Protein AF-A0A9P6NX02-F1 (afdb_monomer_lite)

Radius of gyration: 17.42 Å; chains: 1; bounding box: 35×32×64 Å

pLDDT: mean 82.35, std 19.57, range [29.52, 98.5]

Sequence (173 aa):
MTTQSSFSSQLQVYQSYSSNIVQAQSSIVGGATFEETRTQLVQVRTYYETRSSTLSSNCGCTADTTQTAAYRETVVQATTAFQETVKYCSTKFTSQQYASLQSEFRGIWSGIERSAEYAATARIDVKAVFQSAHLDSSIFSSLGISLKGVLSGVLGAVNGVLGSVGSILGHLL

Organism: NCBI:txid708437

Foldseek 3Di:
DPPLDALVNLLVLLLVLLVLLQVLLCVLLVPDDLVSNLVSLVVSLVSLVVCVVVDDLASVAADDPVSLVSSLVSLLSSQVSLLSNLVCLVPPDDPVSSVVCLVSSVSNVVSSLSSLSHVVSNVHPSLVSVVVSPHDPVSCVVSVHDPVCSSVVSVVSSVVVVVVVVPVVPPPD

Secondary structure (DSSP, 8-state):
------HHHHHHHHHHHHHHHHHHHHHHHTT--HHHHHHHHHHHHHHHHHHHTTS-S-------HHHHHHHHHHHHHHHHHHHHHHHHHHHHS-HHHHHHHHHHHHHHHHHHHHHHHHHHHTT--HHHHHHHTT--HHHHHHTT--HHHHHHHHHHHHHHHHHTTSSTTSS--

Structure (mmCIF, N/CA/C/O backbone):
data_AF-A0A9P6NX02-F1
#
_entry.id   AF-A0A9P6NX02-F1
#
loop_
_atom_site.group_PDB
_atom_site.id
_atom_site.type_symbol
_atom_site.label_atom_id
_atom_site.label_alt_id
_atom_site.label_comp_id
_atom_site.label_asym_id
_atom_site.label_entity_id
_atom_site.label_seq_id
_atom_site.pdbx_PDB_ins_code
_atom_site.Cartn_x
_atom_site.Cartn_y
_atom_site.Cartn_z
_atom_site.occupancy
_atom_site.B_iso_or_equiv
_atom_site.auth_seq_id
_atom_site.auth_comp_id
_atom_site.auth_asym_id
_atom_site.auth_atom_id
_atom_site.pdbx_PDB_model_num
ATOM 1 N N . MET A 1 1 ? 17.815 21.771 -19.394 1.00 33.66 1 MET A N 1
ATOM 2 C CA . MET A 1 1 ? 18.048 20.316 -19.304 1.00 33.66 1 MET A CA 1
ATOM 3 C C . MET A 1 1 ? 17.033 19.745 -18.331 1.00 33.66 1 MET A C 1
ATOM 5 O O . MET A 1 1 ? 17.204 19.889 -17.131 1.00 33.66 1 MET A O 1
ATOM 9 N N . THR A 1 2 ? 15.929 19.204 -18.834 1.00 38.34 2 THR A N 1
ATOM 10 C CA . THR A 1 2 ? 14.961 18.442 -18.038 1.00 38.34 2 THR A CA 1
ATOM 11 C C . THR A 1 2 ? 15.571 17.069 -17.778 1.00 38.34 2 THR A C 1
ATOM 13 O O . THR A 1 2 ? 15.810 16.309 -18.711 1.00 38.34 2 THR A O 1
ATOM 16 N N . THR A 1 3 ? 15.907 16.777 -16.525 1.00 42.75 3 THR A N 1
ATOM 17 C CA . THR A 1 3 ? 16.393 15.466 -16.093 1.00 42.75 3 THR A CA 1
ATOM 18 C C . THR A 1 3 ? 15.314 14.428 -16.383 1.00 42.75 3 THR A C 1
ATOM 20 O O . THR A 1 3 ? 14.293 14.361 -15.705 1.00 42.75 3 THR A O 1
ATOM 23 N N . GLN A 1 4 ? 15.523 13.629 -17.424 1.00 47.81 4 GLN A N 1
ATOM 24 C CA . GLN A 1 4 ? 14.720 12.448 -17.709 1.00 47.81 4 GLN A CA 1
ATOM 25 C C . GLN A 1 4 ? 14.909 11.490 -16.519 1.00 47.81 4 GLN A C 1
ATOM 27 O O . GLN A 1 4 ? 15.995 10.939 -16.342 1.00 47.81 4 GLN A O 1
ATOM 32 N N . SER A 1 5 ? 13.915 11.356 -15.631 1.00 58.72 5 SER A N 1
ATOM 33 C CA . SER A 1 5 ? 14.038 10.426 -14.500 1.00 58.72 5 SER A CA 1
ATOM 34 C C . SER A 1 5 ? 14.049 9.003 -15.053 1.00 58.72 5 SER A C 1
ATOM 36 O O . SER A 1 5 ? 13.070 8.589 -15.679 1.00 58.72 5 SER A O 1
ATOM 38 N N . SER A 1 6 ? 15.130 8.255 -14.839 1.00 77.38 6 SER A N 1
ATOM 39 C CA . SER A 1 6 ? 15.190 6.845 -15.223 1.00 77.38 6 SER A CA 1
ATOM 40 C C . SER A 1 6 ? 14.172 6.032 -14.418 1.00 77.38 6 SER A C 1
ATOM 42 O O . SER A 1 6 ? 13.827 6.397 -13.289 1.00 77.38 6 SER A O 1
ATOM 44 N N . PHE A 1 7 ? 13.710 4.903 -14.966 1.00 84.19 7 PHE A N 1
ATOM 45 C CA . PHE A 1 7 ? 12.835 3.992 -14.222 1.00 84.19 7 PHE A CA 1
ATOM 46 C C . PHE A 1 7 ? 13.464 3.547 -12.893 1.00 84.19 7 PHE A C 1
ATOM 48 O O . PHE A 1 7 ? 12.746 3.402 -11.913 1.00 84.19 7 PHE A O 1
ATOM 55 N N . SER A 1 8 ? 14.797 3.444 -12.801 1.00 86.94 8 SER A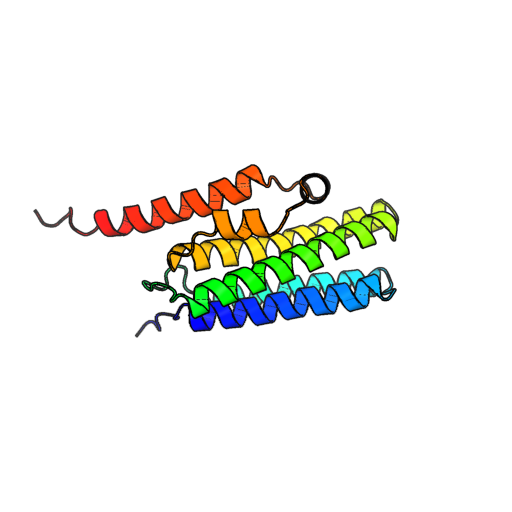 N 1
ATOM 56 C CA . SER A 1 8 ? 15.498 3.150 -11.542 1.00 86.94 8 SER A CA 1
ATOM 57 C C . SER A 1 8 ? 15.160 4.132 -10.419 1.00 86.94 8 SER A C 1
ATOM 59 O O . SER A 1 8 ? 14.909 3.708 -9.295 1.00 86.94 8 SER A O 1
ATOM 61 N N . SER A 1 9 ? 15.123 5.438 -10.701 1.00 85.25 9 SER A N 1
ATOM 62 C CA . SER A 1 9 ? 14.779 6.443 -9.687 1.00 85.25 9 SER A CA 1
ATOM 63 C C . SER A 1 9 ? 13.322 6.316 -9.242 1.00 85.25 9 SER A C 1
ATOM 65 O O . SER A 1 9 ? 13.018 6.440 -8.057 1.00 85.25 9 SER A O 1
ATOM 67 N N . GLN A 1 10 ? 12.420 6.019 -10.180 1.00 86.81 10 GLN A N 1
ATOM 68 C CA . GLN A 1 10 ? 11.002 5.810 -9.883 1.00 86.81 10 GLN A CA 1
ATOM 69 C C . GLN A 1 10 ? 10.791 4.534 -9.058 1.00 86.81 10 GLN A C 1
ATOM 71 O O . GLN A 1 10 ? 10.073 4.549 -8.057 1.00 86.81 10 GLN A O 1
ATOM 76 N N . LEU A 1 11 ? 11.482 3.455 -9.431 1.00 90.44 11 LEU A N 1
ATOM 77 C CA . LEU A 1 11 ? 11.489 2.189 -8.713 1.00 90.44 11 LEU A CA 1
ATOM 78 C C . LEU A 1 11 ? 12.012 2.369 -7.286 1.00 90.44 11 LEU A C 1
ATOM 80 O O . LEU A 1 11 ? 11.388 1.868 -6.360 1.00 90.44 11 LEU A O 1
ATOM 84 N N . GLN A 1 12 ? 13.078 3.146 -7.077 1.00 91.56 12 GLN A N 1
ATOM 85 C CA . GLN A 1 12 ? 13.614 3.419 -5.740 1.00 91.56 12 GLN A CA 1
ATOM 86 C C . GLN A 1 12 ? 12.616 4.177 -4.847 1.00 91.56 12 GLN A C 1
ATOM 88 O O . GLN A 1 12 ? 12.459 3.856 -3.662 1.00 91.56 12 GLN A O 1
ATOM 93 N N . VAL A 1 13 ? 11.916 5.172 -5.404 1.00 91.44 13 VAL A N 1
ATOM 94 C CA . VAL A 1 13 ? 10.843 5.883 -4.689 1.00 91.44 13 VAL A CA 1
ATOM 95 C C . VAL A 1 13 ? 9.722 4.915 -4.319 1.00 91.44 13 VAL A C 1
ATOM 97 O O . VAL A 1 13 ? 9.254 4.929 -3.179 1.00 91.44 13 VAL A O 1
ATOM 100 N N . TYR A 1 14 ? 9.322 4.040 -5.245 1.00 92.88 14 TYR A N 1
ATOM 101 C CA . TYR A 1 14 ? 8.267 3.066 -4.985 1.00 92.88 14 TYR A CA 1
ATOM 102 C C . TYR A 1 14 ? 8.684 1.971 -3.993 1.00 92.88 14 TYR A C 1
ATOM 104 O O . TYR A 1 14 ? 7.895 1.607 -3.129 1.00 92.88 14 TYR A O 1
ATOM 112 N N . GLN A 1 15 ? 9.930 1.504 -4.030 1.00 95.56 15 GLN A N 1
ATOM 113 C CA . GLN A 1 15 ? 10.484 0.571 -3.043 1.00 95.56 15 GLN A CA 1
ATOM 114 C C . GLN A 1 15 ? 10.466 1.162 -1.636 1.00 95.56 15 GLN A C 1
ATOM 116 O O . GLN A 1 15 ? 10.048 0.508 -0.684 1.00 95.56 15 GLN A O 1
ATOM 121 N N . SER A 1 16 ? 10.854 2.429 -1.508 1.00 96.00 16 SER A N 1
ATOM 122 C CA . SER A 1 16 ? 10.800 3.127 -0.224 1.00 96.00 16 SER A CA 1
ATOM 123 C C . SER A 1 16 ? 9.358 3.317 0.254 1.00 96.00 16 SER A C 1
ATOM 125 O O . SER A 1 16 ? 9.065 3.179 1.439 1.00 96.00 16 SER A O 1
ATOM 127 N N . TYR A 1 17 ? 8.435 3.584 -0.671 1.00 96.19 17 TYR A N 1
ATOM 128 C CA . TYR A 1 17 ? 7.016 3.668 -0.358 1.00 96.19 17 TYR A CA 1
ATOM 129 C C . TYR A 1 17 ? 6.432 2.326 0.107 1.00 96.19 17 TYR A C 1
ATOM 131 O O . TYR A 1 17 ? 5.763 2.280 1.136 1.00 96.19 17 TYR A O 1
ATOM 139 N N . SER A 1 18 ? 6.737 1.237 -0.602 1.00 97.56 18 SER A N 1
ATOM 140 C CA . SER A 1 18 ? 6.360 -0.130 -0.225 1.00 97.56 18 SER A CA 1
ATOM 141 C C . SER A 1 18 ? 6.900 -0.496 1.158 1.00 97.56 18 SER A C 1
ATOM 143 O O . SER A 1 18 ? 6.142 -0.949 2.012 1.00 97.56 18 SER A O 1
ATOM 145 N N . SER A 1 19 ? 8.169 -0.178 1.435 1.00 98.00 19 SER A N 1
ATOM 146 C CA . SER A 1 19 ? 8.773 -0.362 2.759 1.00 98.00 19 SER A CA 1
ATOM 147 C C . SER A 1 19 ? 7.993 0.369 3.859 1.00 98.00 19 SER A C 1
ATOM 149 O O . SER A 1 19 ? 7.689 -0.223 4.893 1.00 98.00 19 SER A O 1
ATOM 151 N N . ASN A 1 20 ? 7.569 1.615 3.622 1.00 98.00 20 ASN A N 1
ATOM 152 C CA . ASN A 1 20 ? 6.749 2.354 4.588 1.00 98.00 20 ASN A CA 1
ATOM 153 C C . ASN A 1 20 ? 5.366 1.718 4.799 1.00 98.00 20 ASN A C 1
ATOM 155 O O . ASN A 1 20 ? 4.879 1.700 5.928 1.00 98.00 20 ASN A O 1
ATOM 159 N N . ILE A 1 21 ? 4.736 1.180 3.745 1.00 98.50 21 ILE A N 1
ATOM 160 C CA . ILE A 1 21 ? 3.472 0.432 3.866 1.00 98.50 21 ILE A CA 1
ATOM 161 C C . ILE A 1 21 ? 3.678 -0.803 4.751 1.00 98.50 21 ILE A C 1
ATOM 163 O O . ILE A 1 21 ? 2.887 -1.035 5.661 1.00 98.50 21 ILE A O 1
ATOM 167 N N . VAL A 1 22 ? 4.746 -1.572 4.518 1.00 98.44 22 VAL A N 1
ATOM 168 C CA . VAL A 1 22 ? 5.071 -2.780 5.296 1.00 98.44 22 VAL A CA 1
ATOM 169 C C . VAL A 1 22 ? 5.370 -2.439 6.760 1.00 98.44 22 VAL A C 1
ATOM 171 O O . VAL A 1 22 ? 4.869 -3.103 7.664 1.00 98.44 22 VAL A O 1
ATOM 174 N N . GLN A 1 23 ? 6.131 -1.374 7.021 1.00 98.12 23 GLN A N 1
ATOM 175 C CA . GLN A 1 23 ? 6.427 -0.924 8.385 1.00 98.12 23 GLN A CA 1
ATOM 176 C C . GLN A 1 23 ? 5.165 -0.477 9.132 1.00 98.12 23 GLN A C 1
ATOM 178 O O . GLN A 1 23 ? 4.964 -0.865 10.285 1.00 98.12 23 GLN A O 1
ATOM 183 N N . ALA A 1 24 ? 4.293 0.293 8.472 1.00 98.06 24 ALA A N 1
ATOM 184 C CA . ALA A 1 24 ? 3.007 0.685 9.038 1.00 98.06 24 ALA A CA 1
ATOM 185 C C . ALA A 1 24 ? 2.133 -0.545 9.317 1.00 98.06 24 ALA A C 1
ATOM 187 O O . ALA A 1 24 ? 1.607 -0.681 10.417 1.00 98.06 24 ALA A O 1
ATOM 188 N N . GLN A 1 25 ? 2.040 -1.485 8.369 1.00 98.38 25 GLN A N 1
ATOM 189 C CA . GLN A 1 25 ? 1.321 -2.747 8.560 1.00 98.38 25 GLN A CA 1
ATOM 190 C C . GLN A 1 25 ? 1.815 -3.484 9.810 1.00 98.38 25 GLN A C 1
ATOM 192 O O . GLN A 1 25 ? 1.005 -3.861 10.655 1.00 98.38 25 GLN A O 1
ATOM 197 N N . SER A 1 26 ? 3.133 -3.629 9.968 1.00 97.81 26 SER A N 1
ATOM 198 C CA . SER A 1 26 ? 3.719 -4.368 11.089 1.00 97.81 26 SER A CA 1
ATOM 199 C C . SER A 1 26 ? 3.412 -3.703 12.432 1.00 97.81 26 SER A C 1
ATOM 201 O O . SER A 1 26 ? 3.086 -4.389 13.400 1.00 97.81 26 SER A O 1
ATOM 203 N N . SER A 1 27 ? 3.452 -2.370 12.499 1.00 97.12 27 SER A N 1
ATOM 204 C CA . SER A 1 27 ? 3.100 -1.644 13.723 1.00 97.12 27 SER A CA 1
ATOM 205 C C . SER A 1 27 ? 1.597 -1.692 14.026 1.00 97.12 27 SER A C 1
ATOM 207 O O . SER A 1 27 ? 1.219 -1.926 15.175 1.00 97.12 27 SER A O 1
ATOM 209 N N . ILE A 1 28 ? 0.739 -1.533 13.013 1.00 97.75 28 ILE A N 1
ATOM 210 C CA . ILE A 1 28 ? -0.724 -1.571 13.156 1.00 97.75 28 ILE A CA 1
ATOM 211 C C . ILE A 1 28 ? -1.185 -2.944 13.645 1.00 97.75 28 ILE A C 1
ATOM 213 O O . ILE A 1 28 ? -1.889 -3.047 14.655 1.00 97.75 28 ILE A O 1
ATOM 217 N N . VAL A 1 29 ? -0.748 -4.005 12.967 1.00 96.12 29 VAL A N 1
ATOM 218 C CA . VAL A 1 29 ? -1.072 -5.392 13.331 1.00 96.12 29 VAL A CA 1
ATOM 219 C C . VAL A 1 29 ? -0.424 -5.780 14.666 1.00 96.12 29 VAL A C 1
ATOM 221 O O . VAL A 1 29 ? -0.988 -6.578 15.411 1.00 96.12 29 VAL A O 1
ATOM 224 N N . GLY A 1 30 ? 0.698 -5.147 15.025 1.00 94.69 30 GLY A N 1
ATOM 225 C CA . GLY A 1 30 ? 1.346 -5.256 16.335 1.00 94.69 30 GLY A CA 1
ATOM 226 C C . GLY A 1 30 ? 0.561 -4.650 17.506 1.00 94.69 30 GLY A C 1
ATOM 227 O O . GLY A 1 30 ? 1.003 -4.759 18.648 1.00 94.69 30 GLY A O 1
ATOM 228 N N . GLY A 1 31 ? -0.604 -4.044 17.253 1.00 92.81 31 GLY A N 1
ATOM 229 C CA . GLY A 1 31 ? -1.508 -3.563 18.298 1.00 92.81 31 GLY A CA 1
ATOM 230 C C . GLY A 1 31 ? -1.553 -2.048 18.466 1.00 92.81 31 GLY A C 1
ATOM 231 O O . GLY A 1 31 ? -1.996 -1.594 19.520 1.00 92.81 31 GLY A O 1
ATOM 232 N N . ALA A 1 32 ? -1.140 -1.276 17.453 1.00 95.00 32 ALA A N 1
ATOM 233 C CA . ALA A 1 32 ? -1.275 0.177 17.478 1.00 95.00 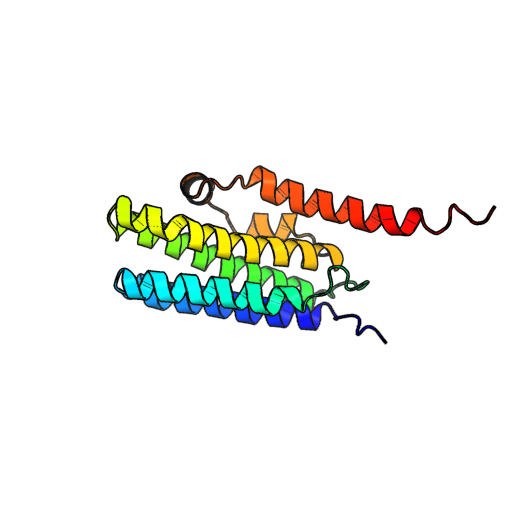32 ALA A CA 1
ATOM 234 C C . ALA A 1 32 ? -2.713 0.606 17.817 1.00 95.00 32 ALA A C 1
ATOM 236 O O . ALA A 1 32 ? -3.708 0.004 17.389 1.00 95.00 32 ALA A O 1
ATOM 237 N N . THR A 1 33 ? -2.825 1.683 18.582 1.00 97.56 33 THR A N 1
ATOM 238 C CA . THR A 1 33 ? -4.093 2.350 18.856 1.00 97.56 33 THR A CA 1
ATOM 239 C C . THR A 1 33 ? -4.682 2.948 17.577 1.00 97.56 33 THR A C 1
ATOM 241 O O . THR A 1 33 ? -4.050 3.009 16.518 1.00 97.56 33 THR A O 1
ATOM 244 N N . PHE A 1 34 ? -5.925 3.414 17.670 1.00 97.56 34 PHE A N 1
ATOM 245 C CA . PHE A 1 34 ? -6.595 4.061 16.547 1.00 97.56 34 PHE A CA 1
ATOM 246 C C . PHE A 1 34 ? -5.846 5.316 16.055 1.00 97.56 34 PHE A C 1
ATOM 248 O O . PHE A 1 34 ? -5.630 5.463 14.853 1.00 97.56 34 PHE A O 1
ATOM 255 N N . GLU A 1 35 ? -5.400 6.190 16.963 1.00 97.75 35 GLU A N 1
ATOM 256 C CA . GLU A 1 35 ? -4.693 7.427 16.593 1.00 97.75 35 GLU A CA 1
ATOM 257 C C . GLU A 1 35 ? -3.298 7.154 16.016 1.00 97.75 35 GLU A C 1
ATOM 259 O O . GLU A 1 35 ? -2.884 7.796 15.047 1.00 97.75 35 GLU A O 1
ATOM 264 N N . GLU A 1 36 ? -2.589 6.154 16.544 1.00 97.81 36 GLU A N 1
ATOM 265 C CA . GLU A 1 36 ? -1.311 5.703 15.981 1.00 97.81 36 GLU A CA 1
ATOM 266 C C . GLU A 1 36 ? -1.505 5.123 14.579 1.00 97.81 36 GLU A C 1
ATOM 268 O O . GLU A 1 36 ? -0.792 5.504 13.652 1.00 97.81 36 GLU A O 1
ATOM 273 N N . THR A 1 37 ? -2.526 4.278 14.395 1.00 98.06 37 THR A N 1
ATOM 274 C CA . THR A 1 37 ? -2.900 3.735 13.081 1.00 98.06 37 THR A CA 1
ATOM 275 C C . THR A 1 37 ? -3.169 4.861 12.091 1.00 98.06 37 THR A C 1
ATOM 277 O O . THR A 1 37 ? -2.601 4.884 11.000 1.00 98.06 37 THR A O 1
ATOM 280 N N . ARG A 1 38 ? -4.009 5.830 12.469 1.00 97.94 38 ARG A N 1
ATOM 281 C CA . ARG A 1 38 ? -4.330 6.976 11.616 1.00 97.94 38 ARG A CA 1
ATOM 282 C C . ARG A 1 38 ? -3.075 7.759 11.242 1.00 97.94 38 ARG A C 1
ATOM 284 O O . ARG A 1 38 ? -2.886 8.077 10.071 1.00 97.94 38 ARG A O 1
ATOM 291 N N . THR A 1 39 ? -2.216 8.036 12.218 1.00 98.12 39 THR A N 1
ATOM 292 C CA . THR A 1 39 ? -0.958 8.764 12.012 1.00 98.12 39 THR A CA 1
ATOM 293 C C . THR A 1 39 ? -0.058 8.043 11.013 1.00 98.12 39 THR A C 1
ATOM 295 O O . THR A 1 39 ? 0.443 8.668 10.079 1.00 98.12 39 THR A O 1
ATOM 298 N N . GLN A 1 40 ? 0.101 6.728 11.152 1.00 97.94 40 GLN A N 1
ATOM 299 C CA . GLN A 1 40 ? 0.924 5.929 10.245 1.00 97.94 40 GLN A CA 1
ATOM 300 C C . GLN A 1 40 ? 0.352 5.900 8.826 1.00 97.94 40 GLN A C 1
ATOM 302 O O . GLN A 1 40 ? 1.091 6.121 7.869 1.00 97.94 40 GLN A O 1
ATOM 307 N N . LEU A 1 41 ? -0.962 5.714 8.667 1.00 98.06 41 LEU A N 1
ATOM 308 C CA . LEU A 1 41 ? -1.594 5.739 7.343 1.00 98.06 41 LEU A CA 1
ATOM 309 C C . LEU A 1 41 ? -1.436 7.111 6.662 1.00 98.06 41 LEU A C 1
ATOM 311 O O . LEU A 1 41 ? -1.087 7.171 5.482 1.00 98.06 41 LEU A O 1
ATOM 315 N N . VAL A 1 42 ? -1.603 8.207 7.412 1.00 97.81 42 VAL A N 1
ATOM 316 C CA . VAL A 1 42 ? -1.370 9.575 6.915 1.00 97.81 42 VAL A CA 1
ATOM 317 C C . VAL A 1 42 ? 0.086 9.764 6.492 1.00 97.81 42 VAL A C 1
ATOM 319 O O . VAL A 1 42 ? 0.345 10.332 5.430 1.00 97.81 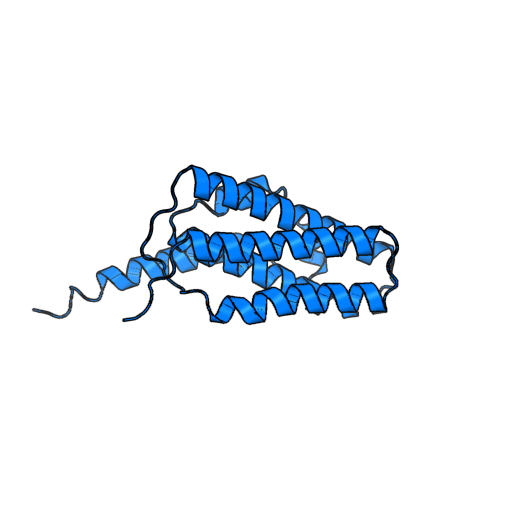42 VAL A O 1
ATOM 322 N N . GLN A 1 43 ? 1.049 9.289 7.287 1.00 97.38 43 GLN A N 1
ATOM 323 C CA . GLN A 1 43 ? 2.475 9.380 6.962 1.00 97.38 43 GLN A CA 1
ATOM 324 C C . GLN A 1 43 ? 2.813 8.612 5.683 1.00 97.38 43 GLN A C 1
ATOM 326 O O . GLN A 1 43 ? 3.492 9.153 4.810 1.00 97.38 43 GLN A O 1
ATOM 331 N N . VAL A 1 44 ? 2.295 7.389 5.539 1.00 97.44 44 VAL A N 1
ATOM 332 C CA . VAL A 1 44 ? 2.463 6.577 4.329 1.00 97.44 44 VAL A CA 1
ATOM 333 C C . VAL A 1 44 ? 1.873 7.304 3.120 1.00 97.44 44 VAL A C 1
ATOM 335 O O . VAL A 1 44 ? 2.580 7.504 2.133 1.00 97.44 44 VAL A O 1
ATOM 338 N N . ARG A 1 45 ? 0.620 7.774 3.194 1.00 95.50 45 ARG A N 1
ATOM 339 C CA . ARG A 1 45 ? -0.016 8.549 2.113 1.00 95.50 45 ARG A CA 1
ATOM 340 C C . ARG A 1 45 ? 0.830 9.767 1.721 1.00 95.50 45 ARG A C 1
ATOM 342 O O . ARG A 1 45 ? 1.204 9.923 0.560 1.00 95.50 45 ARG A O 1
ATOM 349 N N . THR A 1 46 ? 1.192 10.582 2.708 1.00 93.75 46 THR A N 1
ATOM 350 C CA . THR A 1 46 ? 1.933 11.837 2.508 1.00 93.75 46 THR A CA 1
ATOM 351 C C . THR A 1 46 ? 3.321 11.586 1.915 1.00 93.75 46 THR A C 1
ATOM 353 O O . THR A 1 46 ? 3.801 12.359 1.083 1.00 93.75 46 THR A O 1
ATOM 356 N N . TYR A 1 47 ? 3.980 10.487 2.298 1.00 93.56 47 TYR A N 1
ATOM 357 C CA . TYR A 1 47 ? 5.274 10.099 1.740 1.00 93.56 47 TYR A CA 1
ATOM 358 C C . TYR A 1 47 ? 5.220 9.971 0.215 1.00 93.56 47 TYR A C 1
ATOM 360 O O . TYR A 1 47 ? 6.108 10.483 -0.473 1.00 93.56 47 TYR A O 1
ATOM 368 N N . TYR A 1 48 ? 4.197 9.291 -0.310 1.00 88.81 48 TYR A N 1
ATOM 369 C CA . TYR A 1 48 ? 4.063 9.121 -1.751 1.00 88.81 48 TYR A CA 1
ATOM 370 C C . TYR A 1 48 ? 3.604 10.410 -2.422 1.00 88.81 48 TYR A C 1
ATOM 372 O O . TYR A 1 48 ? 4.194 10.795 -3.424 1.00 88.81 48 TYR A O 1
ATOM 380 N N . GLU A 1 49 ? 2.631 11.130 -1.858 1.00 87.75 49 GLU A N 1
ATOM 381 C CA . GLU A 1 49 ? 2.149 12.404 -2.413 1.00 87.75 49 GLU A CA 1
ATOM 382 C C . GLU A 1 49 ? 3.298 13.402 -2.618 1.00 87.75 49 GLU A C 1
ATOM 384 O O . GLU A 1 49 ? 3.484 13.918 -3.722 1.00 87.75 49 GLU A O 1
ATOM 389 N N . THR A 1 50 ? 4.139 13.588 -1.596 1.00 88.56 50 THR A N 1
ATOM 390 C CA . THR A 1 50 ? 5.283 14.517 -1.631 1.00 88.56 50 THR A CA 1
ATOM 391 C C . THR A 1 50 ? 6.363 14.134 -2.640 1.00 88.56 50 THR A C 1
ATOM 393 O O . THR A 1 50 ? 7.030 15.015 -3.177 1.00 88.56 50 THR A O 1
ATOM 396 N N . ARG A 1 51 ? 6.546 12.839 -2.922 1.00 84.19 51 ARG A N 1
ATOM 397 C CA . ARG A 1 51 ? 7.549 12.351 -3.884 1.00 84.19 51 ARG A CA 1
ATOM 398 C C . ARG A 1 51 ? 6.985 12.160 -5.285 1.00 84.19 51 ARG A C 1
ATOM 400 O O . ARG A 1 51 ? 7.728 12.276 -6.253 1.00 84.19 51 ARG A O 1
ATOM 407 N N . SER A 1 52 ? 5.686 11.920 -5.419 1.00 74.81 52 SER A N 1
ATOM 408 C CA . SER A 1 52 ? 5.025 11.685 -6.705 1.00 74.81 52 SER A CA 1
ATOM 409 C C . SER A 1 52 ? 5.096 12.893 -7.638 1.00 74.81 52 SER A C 1
ATOM 411 O O . SER A 1 52 ? 5.166 12.712 -8.851 1.00 74.81 52 SER A O 1
ATOM 413 N N . SER A 1 53 ? 5.156 14.106 -7.078 1.00 69.19 53 SER A N 1
ATOM 414 C CA . SER A 1 53 ? 5.363 15.363 -7.809 1.00 69.19 53 SER A CA 1
ATOM 415 C C . SER A 1 53 ? 6.747 15.474 -8.453 1.00 69.19 53 SER A C 1
ATOM 417 O O . SER A 1 53 ? 6.933 16.268 -9.371 1.00 69.19 53 SER A O 1
ATOM 419 N N . THR A 1 54 ? 7.713 14.674 -7.995 1.00 66.38 54 THR A N 1
ATOM 420 C CA . THR A 1 54 ? 9.081 14.639 -8.532 1.00 66.38 54 THR A CA 1
ATOM 421 C C . THR A 1 54 ? 9.274 13.565 -9.605 1.00 66.38 54 THR A C 1
ATOM 423 O O . THR A 1 54 ? 10.338 13.487 -10.217 1.00 66.38 54 THR A O 1
ATOM 426 N N . LEU A 1 55 ? 8.254 12.735 -9.847 1.00 69.31 55 LEU A N 1
ATOM 427 C CA . LEU A 1 55 ? 8.305 11.649 -10.821 1.00 69.31 55 LEU A CA 1
ATOM 428 C C . LEU A 1 55 ? 7.824 12.145 -12.191 1.00 69.31 55 LEU A C 1
ATOM 430 O O . LEU A 1 55 ? 6.732 12.697 -12.315 1.00 69.31 55 LEU A O 1
ATOM 434 N N . SER A 1 56 ? 8.639 11.935 -13.230 1.00 66.31 56 SER A N 1
ATOM 435 C CA . SER A 1 56 ? 8.227 12.198 -14.614 1.00 66.31 56 SER A CA 1
ATOM 436 C C . SER A 1 56 ? 7.145 11.207 -15.044 1.00 66.31 56 SER A C 1
ATOM 438 O O . SER A 1 56 ? 7.311 9.998 -14.881 1.00 66.31 56 SER A O 1
ATOM 440 N N . SER A 1 57 ? 6.085 11.709 -15.678 1.00 62.75 57 SER A N 1
ATOM 441 C CA . SER A 1 57 ? 5.029 10.896 -16.297 1.00 62.75 57 SER A CA 1
ATOM 442 C C . SER A 1 57 ? 5.498 10.070 -17.490 1.00 62.75 57 SER A C 1
ATOM 444 O O . SER A 1 57 ? 4.772 9.191 -17.937 1.00 62.75 57 SER A O 1
ATOM 446 N N . ASN A 1 58 ? 6.703 10.317 -18.003 1.00 65.56 58 ASN A N 1
ATOM 447 C CA . ASN A 1 58 ? 7.295 9.520 -19.064 1.00 65.56 58 ASN A CA 1
ATOM 448 C C . ASN A 1 58 ? 8.810 9.423 -18.850 1.00 65.56 58 ASN A C 1
ATOM 450 O O . ASN A 1 58 ? 9.513 10.438 -18.882 1.00 65.56 58 ASN A O 1
ATOM 454 N N . CYS A 1 59 ? 9.320 8.212 -18.615 1.00 65.88 59 CYS A N 1
ATOM 455 C CA . CYS A 1 59 ? 10.765 7.992 -18.549 1.00 65.88 59 CYS A CA 1
ATOM 456 C C . CYS A 1 59 ? 11.398 7.814 -19.941 1.00 65.88 59 CYS A C 1
ATOM 458 O O . CYS A 1 59 ? 12.619 7.870 -20.059 1.00 65.88 59 CYS A O 1
ATOM 460 N N . GLY A 1 60 ? 10.599 7.589 -20.997 1.00 66.62 60 GLY A N 1
ATOM 461 C CA . GLY A 1 60 ? 11.081 7.262 -22.346 1.00 66.62 60 GLY A CA 1
ATOM 462 C C . GLY A 1 60 ? 11.951 6.002 -22.395 1.00 66.62 60 GLY A C 1
ATOM 463 O O . GLY A 1 60 ? 12.737 5.823 -23.321 1.00 66.62 60 GLY A O 1
ATOM 464 N N . CYS A 1 61 ? 11.856 5.162 -21.369 1.00 73.44 61 CYS A N 1
ATOM 465 C CA . CYS A 1 61 ? 12.801 4.104 -21.073 1.00 73.44 61 CYS A CA 1
ATOM 466 C C . CYS A 1 61 ? 12.111 2.736 -21.110 1.00 73.44 61 CYS A C 1
ATOM 468 O O . CYS A 1 61 ? 10.890 2.639 -21.051 1.00 73.44 61 CYS A O 1
ATOM 470 N N . THR A 1 62 ? 12.892 1.669 -21.255 1.00 82.88 62 THR A N 1
ATOM 471 C CA . THR A 1 62 ? 12.402 0.291 -21.112 1.00 82.88 62 THR A CA 1
ATOM 472 C C . THR A 1 62 ? 13.054 -0.286 -19.871 1.00 82.88 62 THR A C 1
ATOM 474 O O . THR A 1 62 ? 14.279 -0.233 -19.763 1.00 82.88 62 THR A O 1
ATOM 477 N N . ALA A 1 63 ? 12.249 -0.780 -18.933 1.00 85.69 63 ALA A N 1
ATOM 478 C CA . ALA A 1 63 ? 12.772 -1.468 -17.765 1.00 85.69 63 ALA A CA 1
ATOM 479 C C . ALA A 1 63 ? 13.468 -2.765 -18.199 1.00 85.69 63 ALA A C 1
ATOM 481 O O . ALA A 1 63 ? 12.938 -3.517 -19.020 1.00 85.69 63 ALA A O 1
ATOM 482 N N . ASP A 1 64 ? 14.645 -3.041 -17.648 1.00 89.44 64 ASP A N 1
ATOM 483 C CA . ASP A 1 64 ? 15.295 -4.334 -17.829 1.00 89.44 64 ASP A CA 1
ATOM 484 C C . ASP A 1 64 ? 14.595 -5.436 -17.005 1.00 89.44 64 ASP A C 1
ATOM 486 O O . ASP A 1 64 ? 13.652 -5.201 -16.235 1.00 89.44 64 ASP A O 1
ATOM 490 N N . THR A 1 65 ? 15.040 -6.681 -17.176 1.00 89.38 65 THR A N 1
ATOM 491 C CA . THR A 1 65 ? 14.466 -7.843 -16.484 1.00 89.38 65 THR A CA 1
ATOM 492 C C . THR A 1 65 ? 14.612 -7.763 -14.965 1.00 89.38 65 THR A C 1
ATOM 494 O O . THR A 1 65 ? 13.708 -8.184 -14.244 1.00 89.38 65 THR A O 1
ATOM 497 N N . THR A 1 66 ? 15.718 -7.205 -14.471 1.00 92.94 66 THR A N 1
ATOM 498 C CA . THR A 1 66 ? 15.999 -7.051 -13.038 1.00 92.94 66 THR A CA 1
ATOM 499 C C . THR A 1 66 ? 15.078 -6.002 -12.429 1.00 92.94 66 THR A C 1
ATOM 501 O O . THR A 1 66 ? 14.452 -6.243 -11.400 1.00 92.94 66 THR A O 1
ATOM 504 N N . GLN A 1 67 ? 14.930 -4.861 -13.096 1.00 92.06 67 GLN A N 1
ATOM 505 C CA . GLN A 1 67 ? 14.023 -3.787 -12.706 1.00 92.06 67 GLN A CA 1
ATOM 506 C C . GLN A 1 67 ? 12.559 -4.245 -12.735 1.00 92.06 67 GLN A C 1
ATOM 508 O O . GLN A 1 67 ? 11.794 -3.924 -11.827 1.00 92.06 67 GLN A O 1
ATOM 513 N N . THR A 1 68 ? 12.176 -5.036 -13.740 1.00 91.75 68 THR A N 1
ATOM 514 C CA . THR A 1 68 ? 10.832 -5.623 -13.844 1.00 91.75 68 THR A CA 1
ATOM 515 C C . THR A 1 68 ? 10.553 -6.590 -12.693 1.00 91.75 68 THR A C 1
ATOM 517 O O . THR A 1 68 ? 9.496 -6.513 -12.063 1.00 91.75 68 THR A O 1
ATOM 520 N N . ALA A 1 69 ? 11.501 -7.480 -12.384 1.00 93.44 69 ALA A N 1
ATOM 521 C CA . ALA A 1 69 ? 11.381 -8.415 -11.268 1.00 93.44 69 ALA A CA 1
ATOM 522 C C . ALA A 1 69 ? 11.288 -7.680 -9.921 1.00 93.44 69 ALA A C 1
ATOM 524 O O . ALA A 1 69 ? 10.386 -7.961 -9.131 1.00 93.44 69 ALA A O 1
ATOM 525 N N . ALA A 1 70 ? 12.151 -6.685 -9.702 1.00 95.06 70 ALA A N 1
ATOM 526 C CA . ALA A 1 70 ? 12.146 -5.865 -8.496 1.00 95.06 70 ALA A CA 1
ATOM 527 C C . ALA A 1 70 ? 10.836 -5.078 -8.336 1.00 95.06 70 ALA A C 1
ATOM 529 O O . ALA A 1 70 ? 10.281 -5.021 -7.239 1.00 95.06 70 ALA A O 1
ATOM 530 N N . TYR A 1 71 ? 10.301 -4.505 -9.420 1.00 94.25 71 TYR A N 1
ATOM 531 C CA . TYR A 1 71 ? 9.001 -3.834 -9.381 1.00 94.25 71 TYR A CA 1
ATOM 532 C C . TYR A 1 71 ? 7.880 -4.807 -9.011 1.00 94.25 71 TYR A C 1
ATOM 534 O O . TYR A 1 71 ? 7.073 -4.506 -8.132 1.00 94.25 71 TYR A O 1
ATOM 542 N N . ARG A 1 72 ? 7.855 -5.997 -9.625 1.00 94.44 72 ARG A N 1
ATOM 543 C CA . ARG A 1 72 ? 6.857 -7.029 -9.322 1.00 94.44 72 ARG A CA 1
ATOM 544 C C . ARG A 1 72 ? 6.871 -7.418 -7.846 1.00 94.44 72 ARG A C 1
ATOM 546 O O . ARG A 1 72 ? 5.814 -7.439 -7.225 1.00 94.44 72 ARG A O 1
ATOM 553 N N . GLU A 1 73 ? 8.046 -7.700 -7.290 1.00 95.44 73 GLU A N 1
ATOM 554 C CA . GLU A 1 73 ? 8.197 -8.019 -5.867 1.00 95.44 7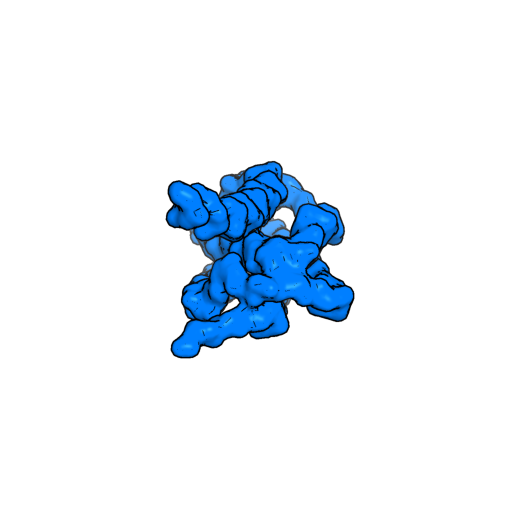3 GLU A CA 1
ATOM 555 C C . GLU A 1 73 ? 7.702 -6.867 -4.982 1.00 95.44 73 GLU A C 1
ATOM 557 O O . GLU A 1 73 ? 6.916 -7.079 -4.059 1.00 95.44 73 GLU A O 1
ATOM 562 N N . THR A 1 74 ? 8.091 -5.637 -5.324 1.00 96.12 74 THR A N 1
ATOM 563 C CA . THR A 1 74 ? 7.710 -4.431 -4.580 1.00 96.12 74 THR A CA 1
ATOM 564 C C . THR A 1 74 ? 6.194 -4.231 -4.550 1.00 96.12 74 THR A C 1
ATOM 566 O O . THR A 1 74 ? 5.650 -3.916 -3.489 1.00 96.12 74 THR A O 1
ATOM 569 N N . VAL A 1 75 ? 5.508 -4.431 -5.686 1.00 93.94 75 VAL A N 1
ATOM 570 C CA . VAL A 1 75 ? 4.040 -4.351 -5.765 1.00 93.94 75 VAL A CA 1
ATOM 571 C C . VAL A 1 75 ? 3.410 -5.423 -4.890 1.00 93.94 75 VAL A C 1
ATOM 573 O O . VAL A 1 75 ? 2.562 -5.090 -4.072 1.00 93.94 75 VAL A O 1
ATOM 576 N N . VAL A 1 76 ? 3.843 -6.682 -5.014 1.00 93.31 76 VAL A N 1
ATOM 577 C CA . VAL A 1 76 ? 3.281 -7.797 -4.235 1.00 93.31 76 VAL A CA 1
ATOM 578 C C . VAL A 1 76 ? 3.417 -7.545 -2.732 1.00 93.31 76 VAL A C 1
ATOM 580 O O . VAL A 1 76 ? 2.451 -7.745 -1.992 1.00 93.31 76 VAL A O 1
ATOM 583 N N . GLN A 1 77 ? 4.573 -7.060 -2.273 1.00 95.81 77 GLN A N 1
ATOM 584 C CA . GLN A 1 77 ? 4.787 -6.689 -0.871 1.00 95.81 77 GLN A CA 1
ATOM 585 C C . GLN A 1 77 ? 3.840 -5.563 -0.433 1.00 95.81 77 GLN A C 1
ATOM 587 O O . GLN A 1 77 ? 3.121 -5.717 0.557 1.00 95.81 77 GLN A O 1
ATOM 592 N N . ALA A 1 78 ? 3.775 -4.469 -1.201 1.00 96.88 78 ALA A N 1
ATOM 593 C CA . ALA A 1 78 ? 2.925 -3.321 -0.889 1.00 96.88 78 ALA A CA 1
ATOM 594 C C . ALA A 1 78 ? 1.441 -3.704 -0.826 1.00 96.88 78 ALA A C 1
ATOM 596 O O . ALA A 1 78 ? 0.741 -3.342 0.119 1.00 96.88 78 ALA A O 1
ATOM 597 N N . THR A 1 79 ? 0.946 -4.452 -1.814 1.00 94.62 79 THR A N 1
ATOM 598 C CA . THR A 1 79 ? -0.466 -4.842 -1.893 1.00 94.62 79 THR A CA 1
ATOM 599 C C . THR A 1 79 ? -0.837 -5.870 -0.835 1.00 94.62 79 THR A C 1
ATOM 601 O O . THR A 1 79 ? -1.954 -5.830 -0.325 1.00 94.62 79 THR A O 1
ATOM 604 N N . THR A 1 80 ? 0.071 -6.782 -0.478 1.00 95.50 80 THR A N 1
ATOM 605 C CA . THR A 1 80 ? -0.161 -7.748 0.606 1.00 95.50 80 THR A CA 1
ATOM 606 C C . THR A 1 80 ? -0.279 -7.014 1.938 1.00 95.50 80 THR A C 1
ATOM 608 O O . THR A 1 80 ? -1.309 -7.115 2.604 1.00 95.50 80 THR A O 1
ATOM 611 N N . ALA A 1 81 ? 0.707 -6.176 2.269 1.00 97.81 81 ALA A N 1
ATOM 612 C CA . ALA A 1 81 ? 0.703 -5.400 3.505 1.00 97.81 81 ALA A CA 1
ATOM 613 C C . ALA A 1 81 ? -0.501 -4.445 3.595 1.00 97.81 81 ALA A C 1
ATOM 615 O O . ALA A 1 81 ? -1.138 -4.328 4.645 1.00 97.81 81 ALA A O 1
ATOM 616 N N . PHE A 1 82 ? -0.870 -3.802 2.484 1.00 97.81 82 PHE A N 1
ATOM 617 C CA . PHE A 1 82 ? -2.068 -2.969 2.405 1.00 97.81 82 PHE A CA 1
ATOM 618 C C . PHE A 1 82 ? -3.337 -3.759 2.748 1.00 97.81 82 PHE A C 1
ATOM 620 O O . PHE A 1 82 ? -4.094 -3.359 3.631 1.00 97.81 82 PHE A O 1
ATOM 627 N N . GLN A 1 83 ? -3.561 -4.895 2.085 1.00 96.00 83 GLN A N 1
ATOM 628 C CA . GLN A 1 83 ? -4.759 -5.714 2.283 1.00 96.00 83 GLN A CA 1
ATOM 629 C C . GLN A 1 83 ? -4.857 -6.262 3.707 1.00 96.00 83 GLN A C 1
ATOM 631 O O . GLN A 1 83 ? -5.925 -6.204 4.317 1.00 96.00 83 GLN A O 1
ATOM 636 N N . GLU A 1 84 ? -3.745 -6.737 4.264 1.00 96.56 84 GLU A N 1
ATOM 637 C CA . GLU A 1 84 ? -3.682 -7.190 5.654 1.00 96.56 84 GLU A CA 1
ATOM 638 C C . GLU A 1 84 ? -4.028 -6.071 6.634 1.00 96.56 84 GLU A C 1
ATOM 640 O O . GLU A 1 84 ? -4.824 -6.283 7.550 1.00 96.56 84 GLU A O 1
ATOM 645 N N . THR A 1 85 ? -3.503 -4.865 6.405 1.00 98.12 85 THR A N 1
ATOM 646 C CA . THR A 1 85 ? -3.800 -3.694 7.238 1.00 98.12 85 THR A CA 1
ATOM 647 C C . THR A 1 85 ? -5.280 -3.335 7.173 1.00 98.12 85 THR A C 1
ATOM 649 O O . THR A 1 85 ? -5.916 -3.136 8.208 1.00 98.12 85 THR A O 1
ATOM 652 N N . VAL A 1 86 ? -5.865 -3.292 5.970 1.00 97.81 86 VAL A N 1
ATOM 653 C CA . VAL A 1 86 ? -7.293 -2.991 5.796 1.00 97.81 86 VAL A CA 1
ATOM 654 C C . VAL A 1 86 ? -8.148 -4.037 6.510 1.00 97.81 86 VAL A C 1
ATOM 656 O O . VAL A 1 86 ? -9.061 -3.675 7.257 1.00 97.81 86 VAL A O 1
ATOM 659 N N . LYS A 1 87 ? -7.831 -5.324 6.325 1.00 96.88 87 LYS A N 1
ATOM 660 C CA . LYS A 1 87 ? -8.533 -6.437 6.969 1.00 96.88 87 LYS A CA 1
ATOM 661 C C . LYS A 1 87 ? -8.436 -6.339 8.489 1.00 96.88 87 LYS A C 1
ATOM 663 O O . LYS A 1 87 ? -9.468 -6.371 9.158 1.00 96.88 87 LYS A O 1
ATOM 668 N N . TYR A 1 88 ? -7.238 -6.140 9.032 1.00 97.00 88 TYR A N 1
ATOM 669 C CA . TYR A 1 88 ? -7.028 -5.974 10.467 1.00 97.00 88 TYR A CA 1
ATOM 670 C C . TYR A 1 88 ? -7.852 -4.803 11.016 1.00 97.00 88 TYR A C 1
ATOM 672 O O . TYR A 1 88 ? -8.692 -5.008 11.893 1.00 97.00 88 TYR A O 1
ATOM 680 N N . CYS A 1 89 ? -7.711 -3.605 10.442 1.00 97.56 89 CYS A N 1
ATOM 681 C CA . CYS A 1 89 ? -8.429 -2.409 10.889 1.00 97.56 89 CYS A CA 1
ATOM 682 C C . CYS A 1 89 ? -9.953 -2.569 10.833 1.00 97.56 89 CYS A C 1
ATOM 684 O O . CYS A 1 89 ? -10.637 -2.094 11.738 1.00 97.56 89 CYS A O 1
ATOM 686 N N . SER A 1 90 ? -10.480 -3.261 9.815 1.00 96.19 90 SER A N 1
ATOM 687 C CA . SER A 1 90 ? -11.924 -3.513 9.672 1.00 96.19 90 SER A CA 1
ATOM 688 C C . SER A 1 90 ? -12.508 -4.379 10.792 1.00 96.19 90 SER A C 1
ATOM 690 O O . SER A 1 90 ? -13.691 -4.274 11.098 1.00 96.19 90 SER A O 1
ATOM 692 N N . THR A 1 91 ? -11.674 -5.218 11.413 1.00 95.88 91 THR A N 1
ATOM 693 C CA . THR A 1 91 ? -12.069 -6.099 12.523 1.00 95.88 91 THR A CA 1
ATOM 694 C C . THR A 1 91 ? -11.718 -5.520 13.891 1.00 95.88 91 THR A C 1
ATOM 696 O O . THR A 1 91 ? -12.403 -5.792 14.873 1.00 95.88 91 THR A O 1
ATOM 699 N N . LYS A 1 92 ? -10.647 -4.724 13.966 1.00 96.81 92 LYS A N 1
ATOM 700 C CA . LYS A 1 92 ? -10.103 -4.185 15.213 1.00 96.81 92 LYS A CA 1
ATOM 701 C C . LYS A 1 92 ? -10.862 -2.960 15.711 1.00 96.81 92 LYS A C 1
ATOM 703 O O . LYS A 1 92 ? -11.040 -2.809 16.919 1.00 96.81 92 LYS A O 1
ATOM 708 N N . PHE A 1 93 ? -11.241 -2.064 14.804 1.00 96.94 93 PHE A N 1
ATOM 709 C CA . PHE A 1 93 ? -11.844 -0.781 15.151 1.00 96.94 93 PHE A CA 1
ATOM 710 C C . PHE A 1 93 ? -13.356 -0.800 14.968 1.00 96.94 93 PHE A C 1
ATOM 712 O O . PHE A 1 93 ? -13.907 -1.590 14.205 1.00 96.94 93 PHE A O 1
ATOM 719 N N . THR A 1 94 ? -14.041 0.108 15.662 1.00 97.56 94 THR A N 1
ATOM 720 C CA . THR A 1 94 ? -15.484 0.299 15.465 1.00 97.56 94 THR A CA 1
ATOM 721 C C . THR A 1 94 ? -15.781 0.730 14.028 1.00 97.56 94 THR A C 1
ATOM 723 O O . THR A 1 94 ? -14.933 1.325 13.360 1.00 97.56 94 THR A O 1
ATOM 726 N N . SER A 1 95 ? -17.009 0.508 13.551 1.00 96.00 95 SER A N 1
ATOM 727 C CA . SER A 1 95 ? -17.400 0.890 12.187 1.00 96.00 95 SER A CA 1
ATOM 728 C C . SER A 1 95 ? -17.173 2.377 11.896 1.00 96.00 95 SER A C 1
ATOM 730 O O . SER A 1 95 ? -16.722 2.718 10.806 1.00 96.00 95 SER A O 1
ATOM 732 N N . GLN A 1 96 ? -17.418 3.262 12.871 1.00 96.75 96 GLN A N 1
ATOM 733 C CA . GLN A 1 96 ? -17.184 4.704 12.726 1.00 96.75 96 GLN A CA 1
ATOM 734 C C . GLN A 1 96 ? -15.689 5.035 12.609 1.00 96.75 96 GLN A C 1
ATOM 736 O O . GLN A 1 96 ? -15.290 5.819 11.748 1.00 96.75 96 GLN A O 1
ATOM 741 N N . GLN A 1 97 ? -14.856 4.419 13.449 1.00 97.44 97 GLN A N 1
ATOM 742 C CA . GLN A 1 97 ? -13.405 4.584 13.385 1.00 97.44 97 GLN A CA 1
ATOM 743 C C . GLN A 1 97 ? -12.854 4.061 12.059 1.00 97.44 97 GLN A C 1
ATOM 745 O O . GLN A 1 97 ? -12.159 4.792 11.358 1.00 97.44 97 GLN A O 1
ATOM 750 N N . TYR A 1 98 ? -13.218 2.841 11.664 1.00 96.69 98 TYR A N 1
ATOM 751 C CA . TYR A 1 98 ? -12.794 2.271 10.389 1.00 96.69 98 TYR A CA 1
ATOM 752 C C . TYR A 1 98 ? -13.235 3.133 9.198 1.00 96.69 98 TYR A C 1
ATOM 754 O O . TYR A 1 98 ? -12.416 3.424 8.327 1.00 96.69 98 TYR A O 1
ATOM 762 N N . ALA A 1 99 ? -14.480 3.628 9.194 1.00 95.88 99 ALA A N 1
ATOM 763 C CA . ALA A 1 99 ? -14.975 4.540 8.161 1.00 95.88 99 ALA A CA 1
ATOM 764 C C . ALA A 1 99 ? -14.094 5.795 8.020 1.00 95.88 99 ALA A C 1
ATOM 766 O O . ALA A 1 99 ? -13.798 6.220 6.903 1.00 95.88 99 ALA A O 1
ATOM 767 N N . SER A 1 100 ? -13.602 6.350 9.133 1.00 96.56 100 SER A N 1
ATOM 768 C CA . SER A 1 100 ? -12.714 7.521 9.110 1.00 96.56 100 SER A CA 1
ATOM 769 C C . SER A 1 100 ? -11.299 7.241 8.575 1.00 96.56 100 SER A C 1
ATOM 771 O O . SER A 1 100 ? -10.622 8.174 8.154 1.00 96.56 100 SER A O 1
ATOM 773 N N . LEU A 1 101 ? -10.860 5.974 8.539 1.00 96.88 101 LEU A N 1
ATOM 774 C CA . LEU A 1 101 ? -9.574 5.569 7.951 1.00 96.88 101 LEU A CA 1
ATOM 775 C C . LEU A 1 101 ? -9.666 5.319 6.440 1.00 96.88 101 LEU A C 1
ATOM 777 O O . LEU A 1 101 ? -8.642 5.256 5.762 1.00 96.88 101 LEU A O 1
ATOM 781 N N . GLN A 1 102 ? -10.872 5.174 5.881 1.00 95.19 102 GLN A N 1
ATOM 782 C CA . GLN A 1 102 ? -11.039 4.790 4.477 1.00 95.19 102 GLN A CA 1
ATOM 783 C C . GLN A 1 102 ? -10.438 5.801 3.494 1.00 95.19 102 GLN A C 1
ATOM 785 O O . GLN A 1 102 ? -9.935 5.398 2.447 1.00 95.19 102 GLN A O 1
ATOM 790 N N . SER A 1 103 ? -10.468 7.103 3.804 1.00 94.44 103 SER A N 1
ATOM 791 C CA . SER A 1 103 ? -9.813 8.121 2.968 1.00 94.44 103 SER A CA 1
ATOM 792 C C . SER A 1 103 ? -8.300 7.934 2.921 1.00 94.44 103 SER A C 1
ATOM 794 O O . SER A 1 103 ? -7.699 8.115 1.866 1.00 94.44 103 SER A O 1
ATOM 796 N N . GLU A 1 104 ? -7.699 7.527 4.038 1.00 96.69 104 GLU A N 1
ATOM 797 C CA . GLU A 1 104 ? -6.267 7.255 4.125 1.00 96.69 104 GLU A CA 1
ATOM 798 C C . GLU A 1 104 ? -5.906 6.010 3.317 1.00 96.69 104 GLU A C 1
ATOM 800 O O . GLU A 1 104 ? -5.002 6.058 2.486 1.00 96.69 104 GLU A O 1
ATOM 805 N N . PHE A 1 105 ? -6.681 4.930 3.453 1.00 97.31 105 PHE A N 1
ATOM 806 C CA . PHE A 1 105 ? -6.496 3.729 2.635 1.00 97.31 105 PHE A CA 1
ATOM 807 C C . PHE A 1 105 ? -6.649 4.003 1.137 1.00 97.31 105 PHE A C 1
ATOM 809 O O . PHE A 1 105 ? -5.833 3.532 0.347 1.00 97.31 105 PHE A O 1
ATOM 816 N N . ARG A 1 106 ? -7.645 4.797 0.728 1.00 94.31 106 ARG A N 1
ATOM 817 C CA . ARG A 1 106 ? -7.791 5.209 -0.676 1.00 94.31 106 ARG A CA 1
ATOM 818 C C . ARG A 1 106 ? -6.599 6.032 -1.162 1.00 94.31 106 ARG A C 1
ATOM 820 O O . ARG A 1 106 ? -6.146 5.817 -2.281 1.00 94.31 106 ARG A O 1
ATOM 827 N N . GLY A 1 107 ? -6.070 6.930 -0.333 1.00 93.12 107 GLY A N 1
ATOM 828 C CA . GLY A 1 107 ? -4.866 7.696 -0.661 1.00 93.12 107 GLY A CA 1
ATOM 829 C C . GLY A 1 107 ? -3.638 6.803 -0.846 1.00 93.12 107 GLY A C 1
ATOM 830 O O . GLY A 1 107 ? -2.890 6.969 -1.807 1.00 93.12 107 GLY A O 1
ATOM 831 N N . ILE A 1 108 ? -3.465 5.803 0.024 1.00 95.81 108 ILE A N 1
ATOM 832 C CA . ILE A 1 108 ? -2.383 4.820 -0.108 1.00 95.81 108 ILE A CA 1
ATOM 833 C C . ILE A 1 108 ? -2.544 4.005 -1.397 1.00 95.81 108 ILE A C 1
ATOM 835 O O . ILE A 1 108 ? -1.601 3.836 -2.167 1.00 95.81 108 ILE A O 1
ATOM 839 N N . TRP A 1 109 ? -3.760 3.538 -1.678 1.00 94.31 109 TRP A N 1
ATOM 840 C CA . TRP A 1 109 ? -4.029 2.810 -2.911 1.00 94.31 109 TRP A CA 1
ATOM 841 C C . TRP A 1 109 ? -3.738 3.646 -4.159 1.00 94.31 109 TRP A C 1
ATOM 843 O O . TRP A 1 109 ? -3.066 3.166 -5.066 1.00 94.31 109 TRP A O 1
ATOM 853 N N . SER A 1 110 ? -4.146 4.916 -4.172 1.00 89.50 110 SER A N 1
ATOM 854 C CA . SER A 1 110 ? -3.850 5.832 -5.277 1.00 89.50 110 SER A CA 1
ATOM 855 C C . SER A 1 110 ? -2.341 5.967 -5.532 1.00 89.50 110 SER A C 1
ATOM 857 O O . SER A 1 110 ? -1.906 6.060 -6.680 1.00 89.50 110 SER A O 1
ATOM 859 N N . GLY A 1 111 ? -1.512 5.890 -4.485 1.00 89.88 111 GLY A N 1
ATOM 860 C CA . GLY A 1 111 ? -0.059 5.841 -4.639 1.00 89.88 111 GLY A CA 1
ATOM 861 C C . GLY A 1 111 ? 0.447 4.562 -5.320 1.00 89.88 111 GLY A C 1
ATOM 862 O O . GLY A 1 111 ? 1.343 4.609 -6.165 1.00 89.88 111 GLY A O 1
ATOM 863 N N . ILE A 1 112 ? -0.156 3.413 -5.003 1.00 91.62 112 ILE A N 1
ATOM 864 C CA . ILE A 1 112 ? 0.132 2.135 -5.670 1.00 91.62 112 ILE A CA 1
ATOM 865 C C . ILE A 1 112 ? -0.278 2.199 -7.150 1.00 91.62 112 ILE A C 1
ATOM 867 O O . ILE A 1 112 ? 0.520 1.829 -8.013 1.00 91.62 112 ILE A O 1
ATOM 871 N N . GLU A 1 113 ? -1.463 2.726 -7.462 1.00 87.12 113 GLU A N 1
ATOM 872 C CA . GLU A 1 113 ? -1.942 2.907 -8.842 1.00 87.12 113 GLU A CA 1
ATOM 873 C C . GLU A 1 113 ? -1.024 3.818 -9.652 1.00 87.12 113 GLU A C 1
ATOM 875 O O . GLU A 1 113 ? -0.642 3.502 -10.774 1.00 87.12 113 GLU A O 1
ATOM 880 N N . ARG A 1 114 ? -0.582 4.925 -9.066 1.00 85.12 114 ARG A N 1
ATOM 881 C CA . ARG A 1 114 ? 0.305 5.852 -9.763 1.00 85.12 114 ARG A CA 1
ATOM 882 C C . ARG A 1 114 ? 1.683 5.246 -10.038 1.00 85.12 114 ARG A C 1
ATOM 884 O O . ARG A 1 114 ? 2.288 5.516 -11.071 1.00 85.12 114 ARG A O 1
ATOM 891 N N . SER A 1 115 ? 2.166 4.352 -9.171 1.00 87.25 115 SER A N 1
ATOM 892 C CA . SER A 1 115 ? 3.367 3.556 -9.471 1.00 87.25 115 SER A CA 1
ATOM 893 C C . SER A 1 115 ? 3.165 2.632 -10.677 1.00 87.25 115 SER A C 1
ATOM 895 O O . SER A 1 115 ? 4.093 2.441 -11.462 1.00 87.25 115 SER A O 1
ATOM 897 N N . ALA A 1 116 ? 1.954 2.085 -10.825 1.00 86.81 116 ALA A N 1
ATOM 898 C CA . ALA A 1 116 ? 1.561 1.212 -11.923 1.00 86.81 116 ALA A CA 1
ATOM 899 C C . ALA A 1 116 ? 1.568 1.977 -13.246 1.00 86.81 116 ALA A C 1
ATOM 901 O O . ALA A 1 116 ? 2.133 1.500 -14.225 1.00 86.81 116 ALA A O 1
ATOM 902 N N . GLU A 1 117 ? 1.027 3.194 -13.259 1.00 82.56 117 GLU A N 1
ATOM 903 C CA . GLU A 1 117 ? 1.079 4.086 -14.422 1.00 82.56 117 GLU A CA 1
ATOM 904 C C . GLU A 1 117 ? 2.525 4.336 -14.875 1.00 82.56 117 GLU A C 1
ATOM 906 O O . GLU A 1 117 ? 2.845 4.168 -16.054 1.00 82.56 117 GLU A O 1
ATOM 911 N N . TYR A 1 118 ? 3.429 4.646 -13.939 1.00 81.62 118 TYR A N 1
ATOM 912 C CA . TYR A 1 118 ? 4.843 4.863 -14.256 1.00 81.62 118 TYR A CA 1
ATOM 913 C C . TYR A 1 118 ? 5.537 3.597 -14.774 1.00 81.62 118 TYR A C 1
ATOM 915 O O . TYR A 1 118 ? 6.215 3.648 -15.803 1.00 81.62 118 TYR A O 1
ATOM 923 N N . ALA A 1 119 ? 5.328 2.448 -14.126 1.00 86.75 119 ALA A N 1
ATOM 924 C CA . ALA A 1 119 ? 5.864 1.164 -14.579 1.00 86.75 119 ALA A CA 1
ATOM 925 C C . ALA A 1 119 ? 5.379 0.793 -15.986 1.00 86.75 119 ALA A C 1
ATOM 927 O O . ALA A 1 119 ? 6.146 0.277 -16.802 1.00 86.75 119 ALA A O 1
ATOM 928 N N . ALA A 1 120 ? 4.131 1.126 -16.307 1.00 85.00 120 ALA A N 1
ATOM 929 C CA . ALA A 1 120 ? 3.577 0.893 -17.627 1.00 85.00 120 ALA A CA 1
ATOM 930 C C . ALA A 1 120 ? 4.263 1.767 -18.698 1.00 85.00 120 ALA A C 1
ATOM 932 O O . ALA A 1 120 ? 4.528 1.288 -19.803 1.00 85.00 120 ALA A O 1
ATOM 933 N N . THR A 1 121 ? 4.664 3.005 -18.366 1.00 82.31 121 THR A N 1
ATOM 934 C CA . THR A 1 121 ? 5.486 3.839 -19.272 1.00 82.31 121 THR A CA 1
ATOM 935 C C . THR A 1 121 ? 6.885 3.268 -19.516 1.00 82.31 121 THR A C 1
ATOM 937 O O . THR A 1 121 ? 7.464 3.506 -20.574 1.00 82.31 121 THR A O 1
ATOM 940 N N . ALA A 1 122 ? 7.388 2.451 -18.584 1.00 83.62 122 ALA A N 1
ATOM 941 C CA . ALA A 1 122 ? 8.631 1.696 -18.715 1.00 83.62 122 ALA A CA 1
ATOM 942 C C . ALA A 1 122 ? 8.451 0.323 -19.401 1.00 83.62 122 ALA A C 1
ATOM 944 O O . ALA A 1 122 ? 9.381 -0.486 -19.415 1.00 83.62 122 ALA A O 1
ATOM 945 N N . ARG A 1 123 ? 7.272 0.066 -19.992 1.00 85.38 123 ARG A N 1
ATOM 946 C CA . ARG A 1 123 ? 6.889 -1.172 -20.701 1.00 85.38 123 ARG A CA 1
ATOM 947 C C . ARG A 1 123 ? 6.806 -2.428 -19.827 1.00 85.38 123 ARG A C 1
ATOM 949 O O . ARG A 1 123 ? 6.920 -3.539 -20.341 1.00 85.38 123 ARG A O 1
ATOM 956 N N . ILE A 1 124 ? 6.571 -2.275 -18.527 1.00 87.25 124 ILE A N 1
ATOM 957 C CA . ILE A 1 124 ? 6.267 -3.411 -17.649 1.00 87.25 124 ILE A CA 1
ATOM 958 C C . ILE A 1 124 ? 4.818 -3.859 -17.879 1.00 87.25 124 ILE A C 1
ATOM 960 O O . ILE A 1 124 ? 3.913 -3.029 -17.953 1.00 87.25 124 ILE A O 1
ATOM 964 N N . ASP A 1 125 ? 4.576 -5.173 -17.945 1.00 86.88 125 ASP A N 1
ATOM 965 C CA . ASP A 1 125 ? 3.220 -5.738 -17.958 1.00 86.88 125 ASP A CA 1
ATOM 966 C C . ASP A 1 125 ? 2.596 -5.660 -16.559 1.00 86.88 125 ASP A C 1
ATOM 968 O O . ASP A 1 125 ? 2.619 -6.597 -15.756 1.00 86.88 125 ASP A O 1
ATOM 972 N N . VAL A 1 126 ? 2.041 -4.492 -16.254 1.00 85.44 126 VAL A N 1
ATOM 973 C CA . VAL A 1 126 ? 1.476 -4.214 -14.936 1.00 85.44 126 VAL A CA 1
ATOM 974 C C . VAL A 1 126 ? 0.219 -5.043 -14.664 1.00 85.44 126 VAL A C 1
ATOM 976 O O . VAL A 1 126 ? -0.067 -5.379 -13.516 1.00 85.44 126 VAL A O 1
ATOM 979 N N . LYS A 1 127 ? -0.500 -5.469 -15.710 1.00 83.06 127 LYS A N 1
ATOM 980 C CA . LYS A 1 127 ? -1.647 -6.369 -15.560 1.00 83.06 127 LYS A CA 1
ATOM 981 C C . LYS A 1 127 ? -1.194 -7.709 -14.989 1.00 83.06 127 LYS A C 1
ATOM 983 O O . LYS A 1 127 ? -1.769 -8.160 -13.999 1.00 83.06 127 LYS A O 1
ATOM 988 N N . ALA A 1 128 ? -0.158 -8.315 -15.568 1.00 84.06 128 ALA A N 1
ATOM 989 C CA . ALA A 1 128 ? 0.398 -9.566 -15.060 1.00 84.06 128 ALA A CA 1
ATOM 990 C C . ALA A 1 128 ? 0.933 -9.413 -13.624 1.00 84.06 128 ALA A C 1
ATOM 992 O O . ALA A 1 128 ? 0.729 -10.296 -12.786 1.00 84.06 128 ALA A O 1
ATOM 993 N N . VAL A 1 129 ? 1.554 -8.269 -13.307 1.00 85.94 129 VAL A N 1
ATOM 994 C CA . VAL A 1 129 ? 2.043 -7.966 -11.952 1.00 85.94 129 VAL A CA 1
ATOM 995 C C . VAL A 1 129 ? 0.897 -7.945 -10.934 1.00 85.94 129 VAL A C 1
ATOM 997 O O . VAL A 1 129 ? 0.940 -8.712 -9.971 1.00 85.94 129 VAL A O 1
ATOM 1000 N N . PHE A 1 130 ? -0.154 -7.149 -11.156 1.00 84.12 130 P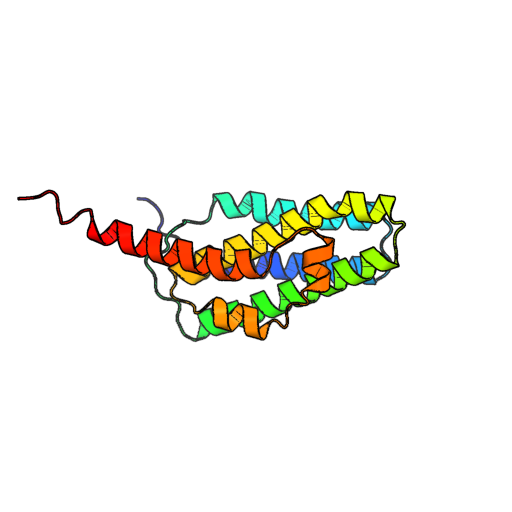HE A N 1
ATOM 1001 C CA . PHE A 1 130 ? -1.283 -7.046 -10.218 1.00 84.12 130 PHE A CA 1
ATOM 1002 C C . PHE A 1 130 ? -2.126 -8.329 -10.158 1.00 84.12 130 PHE A C 1
ATOM 1004 O O . PHE A 1 130 ? -2.659 -8.659 -9.101 1.00 84.12 130 PHE A O 1
ATOM 1011 N N . GLN A 1 131 ? -2.206 -9.107 -11.243 1.00 82.69 131 GLN A N 1
ATOM 1012 C CA . GLN A 1 131 ? -2.812 -10.443 -11.199 1.00 82.69 131 GLN A CA 1
ATOM 1013 C C . GLN A 1 131 ? -2.043 -11.390 -10.269 1.00 82.69 131 GLN A C 1
ATOM 1015 O O . GLN A 1 131 ? -2.661 -12.169 -9.546 1.00 82.69 131 GLN A O 1
ATOM 1020 N N . SER A 1 132 ? -0.710 -11.293 -10.235 1.00 81.06 132 SER A N 1
ATOM 1021 C CA . SER A 1 132 ? 0.116 -12.091 -9.320 1.00 81.06 132 SER A CA 1
ATOM 1022 C C . SER A 1 132 ? 0.083 -11.623 -7.862 1.00 81.06 132 SER A C 1
ATOM 1024 O O . SER A 1 132 ? 0.545 -12.341 -6.984 1.00 81.06 132 SER A O 1
ATOM 1026 N N . ALA A 1 133 ? -0.484 -10.446 -7.592 1.00 85.19 133 ALA A N 1
ATOM 1027 C CA . ALA A 1 133 ? -0.604 -9.875 -6.254 1.00 85.19 133 ALA A CA 1
ATOM 1028 C C . ALA A 1 133 ? -1.838 -10.366 -5.468 1.00 85.19 133 ALA A C 1
ATOM 1030 O O . ALA A 1 133 ? -2.054 -9.921 -4.343 1.00 85.19 133 ALA A O 1
ATOM 1031 N N . HIS A 1 134 ? -2.645 -11.265 -6.049 1.00 86.25 134 HIS A N 1
ATOM 1032 C CA . HIS A 1 134 ? -3.796 -11.908 -5.396 1.00 86.25 134 HIS A CA 1
ATOM 1033 C C . HIS A 1 134 ? -4.746 -10.923 -4.693 1.00 86.25 134 HIS A C 1
ATOM 1035 O O . HIS A 1 134 ? -5.095 -11.086 -3.527 1.00 86.25 134 HIS A O 1
ATOM 1041 N N . LEU A 1 135 ? -5.155 -9.880 -5.416 1.00 88.75 135 LEU A N 1
ATOM 1042 C CA . LEU A 1 135 ? -6.005 -8.816 -4.883 1.00 88.75 135 LEU A CA 1
ATOM 1043 C C . LEU A 1 135 ? -7.405 -9.338 -4.527 1.00 88.75 135 LEU A C 1
ATOM 1045 O O . LEU A 1 135 ? -8.128 -9.859 -5.380 1.00 88.75 135 LEU A O 1
ATOM 1049 N N . ASP A 1 136 ? -7.810 -9.145 -3.279 1.00 90.12 136 ASP A N 1
ATOM 1050 C CA . ASP A 1 136 ? -9.104 -9.532 -2.739 1.00 90.12 136 ASP A CA 1
ATOM 1051 C C . ASP A 1 136 ? -10.154 -8.460 -3.033 1.00 90.12 136 ASP A C 1
ATOM 1053 O O . ASP A 1 136 ? -10.222 -7.408 -2.394 1.00 90.12 136 ASP A O 1
ATOM 1057 N N . SER A 1 137 ? -11.036 -8.759 -3.984 1.00 87.38 137 SER A N 1
ATOM 1058 C CA . SER A 1 137 ? -12.104 -7.848 -4.402 1.00 87.38 137 SER A CA 1
ATOM 1059 C C . SER A 1 137 ? -13.022 -7.344 -3.285 1.00 87.38 137 SER A C 1
ATOM 1061 O O . SER A 1 137 ? -13.568 -6.244 -3.411 1.00 87.38 137 SER A O 1
ATOM 1063 N N . SER A 1 138 ? -13.168 -8.088 -2.186 1.00 89.44 138 SER A N 1
ATOM 1064 C CA . SER A 1 138 ? -13.987 -7.670 -1.046 1.00 89.44 138 SER A CA 1
ATOM 1065 C C . SER A 1 138 ? -13.348 -6.511 -0.275 1.00 89.44 138 SER A C 1
ATOM 1067 O O . SER A 1 138 ? -14.048 -5.569 0.099 1.00 89.44 138 SER A O 1
ATOM 1069 N N . ILE A 1 139 ? -12.017 -6.520 -0.134 1.00 91.94 139 ILE A N 1
ATOM 1070 C CA . ILE A 1 139 ? -11.238 -5.454 0.514 1.00 91.94 139 ILE A CA 1
ATOM 1071 C C . ILE A 1 139 ? -11.345 -4.156 -0.286 1.00 91.94 139 ILE A C 1
ATOM 1073 O O . ILE A 1 139 ? -11.560 -3.085 0.270 1.00 91.94 139 ILE A O 1
ATOM 1077 N N . PHE A 1 140 ? -11.236 -4.231 -1.609 1.00 89.25 140 PHE A N 1
ATOM 1078 C CA . PHE A 1 140 ? -11.356 -3.040 -2.453 1.00 89.25 140 PHE A CA 1
ATOM 1079 C C . PHE A 1 140 ? -12.784 -2.499 -2.479 1.00 89.25 140 PHE A C 1
ATOM 1081 O O . PHE A 1 140 ? -12.989 -1.288 -2.389 1.00 89.25 140 PHE A O 1
ATOM 1088 N N . SER A 1 141 ? -13.776 -3.390 -2.515 1.00 88.31 141 SER A N 1
ATOM 1089 C CA . SER A 1 141 ? -15.187 -3.000 -2.474 1.00 88.31 141 SER A CA 1
ATOM 1090 C C . SER A 1 141 ? -15.551 -2.300 -1.163 1.00 88.31 141 SER A C 1
ATOM 1092 O O . SER A 1 141 ? -16.272 -1.305 -1.198 1.00 88.31 141 SER A O 1
ATOM 1094 N N . SER A 1 142 ? -15.013 -2.742 -0.017 1.00 90.06 142 SER A N 1
ATOM 1095 C CA . SER A 1 142 ? -15.265 -2.092 1.281 1.00 90.06 142 SER A CA 1
ATOM 1096 C C . SER A 1 142 ? -14.700 -0.669 1.365 1.00 90.06 142 SER A C 1
ATOM 1098 O O . SER A 1 142 ? -15.202 0.152 2.133 1.00 90.06 142 SER A O 1
ATOM 1100 N N . LEU A 1 143 ? -13.693 -0.355 0.545 1.00 90.00 143 LEU A N 1
ATOM 1101 C CA . LEU A 1 143 ? -13.102 0.977 0.412 1.00 90.00 143 LEU A CA 1
ATOM 1102 C C . LEU A 1 143 ? -13.763 1.835 -0.680 1.00 90.00 143 LEU A C 1
ATOM 1104 O O . LEU A 1 143 ? -13.426 3.018 -0.807 1.00 90.00 143 LEU A O 1
ATOM 1108 N N . GLY A 1 144 ? -14.692 1.264 -1.456 1.00 88.81 144 GLY A N 1
ATOM 1109 C CA . GLY A 1 144 ? -15.315 1.907 -2.616 1.00 88.81 144 GLY A CA 1
ATOM 1110 C C . GLY A 1 144 ? -14.419 1.952 -3.861 1.00 88.81 144 GLY A C 1
ATOM 1111 O O . GLY A 1 144 ? -14.599 2.825 -4.706 1.00 88.81 144 GLY A O 1
ATOM 1112 N N . ILE A 1 145 ? -13.440 1.049 -3.976 1.00 85.94 145 ILE A N 1
ATOM 1113 C CA . ILE A 1 145 ? -12.469 0.996 -5.078 1.00 85.94 145 ILE A CA 1
ATOM 1114 C C . ILE A 1 145 ? -12.873 -0.090 -6.083 1.00 85.94 145 ILE A C 1
ATOM 1116 O O . ILE A 1 145 ? -13.082 -1.249 -5.727 1.00 85.94 145 ILE A O 1
ATOM 1120 N N . SER A 1 146 ? -12.927 0.267 -7.369 1.00 82.00 146 SER A N 1
ATOM 1121 C CA . SER A 1 146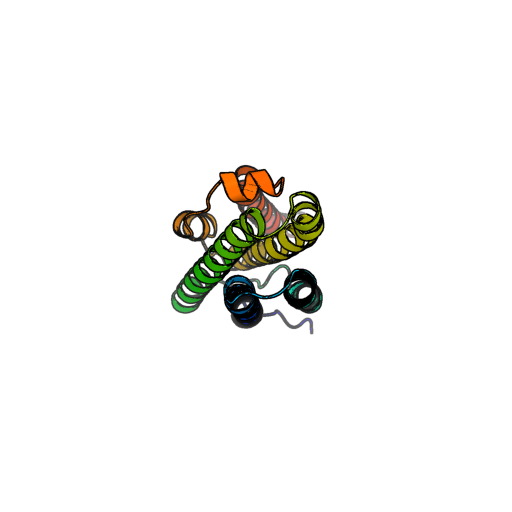 ? -13.205 -0.679 -8.455 1.00 82.00 146 SER A CA 1
ATOM 1122 C C . SER A 1 146 ? -11.914 -1.238 -9.050 1.00 82.00 146 SER A C 1
ATOM 1124 O O . SER A 1 146 ? -11.331 -0.632 -9.946 1.00 82.00 146 SER A O 1
ATOM 1126 N N . LEU A 1 147 ? -11.506 -2.439 -8.625 1.00 74.62 147 LEU A N 1
ATOM 1127 C CA . LEU A 1 147 ? -10.358 -3.178 -9.188 1.00 74.62 147 LEU A CA 1
ATOM 1128 C C . LEU A 1 147 ? -10.401 -3.313 -10.715 1.00 74.62 147 LEU A C 1
ATOM 1130 O O . LEU A 1 147 ? -9.373 -3.227 -11.382 1.00 74.62 147 LEU A O 1
ATOM 1134 N N . LYS A 1 148 ? -11.599 -3.508 -11.282 1.00 70.31 148 LYS A N 1
ATOM 1135 C CA . LYS A 1 148 ? -11.787 -3.571 -12.738 1.00 70.31 148 LYS A CA 1
ATOM 1136 C C . LYS A 1 148 ? -11.432 -2.236 -13.394 1.00 70.31 148 LYS A C 1
ATOM 1138 O O . LYS A 1 148 ? -10.822 -2.232 -14.461 1.00 70.31 148 LYS A O 1
ATOM 1143 N N . GLY A 1 149 ? -11.791 -1.125 -12.751 1.00 63.78 149 GLY A N 1
ATOM 1144 C CA . GLY A 1 149 ? -11.393 0.221 -13.155 1.00 63.78 149 GLY A CA 1
ATOM 1145 C C . GLY A 1 149 ? -9.880 0.413 -13.085 1.00 63.78 149 GLY A C 1
ATOM 1146 O O . GLY A 1 149 ? -9.305 0.887 -14.056 1.00 63.78 149 GLY A O 1
ATOM 1147 N N . VAL A 1 150 ? -9.230 -0.055 -12.015 1.00 62.97 150 VAL A N 1
ATOM 1148 C CA . VAL A 1 150 ? -7.769 0.042 -11.839 1.00 62.97 150 VAL A CA 1
ATOM 1149 C C . VAL A 1 150 ? -7.012 -0.685 -12.949 1.00 62.97 150 VAL A C 1
ATOM 1151 O O . VAL A 1 150 ? -6.192 -0.096 -13.650 1.00 62.97 150 VAL A O 1
ATOM 1154 N N . LEU A 1 151 ? -7.340 -1.961 -13.172 1.00 65.81 151 LEU A N 1
ATOM 1155 C CA . LEU A 1 151 ? -6.680 -2.783 -14.190 1.00 65.81 151 LEU A CA 1
ATOM 1156 C C . LEU A 1 151 ? -6.939 -2.270 -15.615 1.00 65.81 151 LEU A C 1
ATOM 1158 O O . LEU A 1 151 ? -6.104 -2.468 -16.493 1.00 65.81 151 LEU A O 1
ATOM 1162 N N . SER A 1 152 ? -8.078 -1.610 -15.855 1.00 63.56 152 SER A N 1
ATOM 1163 C CA . SER A 1 152 ? -8.419 -1.036 -17.166 1.00 63.56 152 SER A CA 1
ATOM 1164 C C . SER A 1 152 ? -7.821 0.363 -17.372 1.00 63.56 152 SER A C 1
ATOM 1166 O O . SER A 1 152 ? -7.432 0.702 -18.486 1.00 63.56 152 SER A O 1
ATOM 1168 N N . GLY A 1 153 ? -7.722 1.170 -16.312 1.00 58.72 153 GLY A N 1
ATOM 1169 C CA . GLY A 1 153 ? -7.203 2.540 -16.336 1.00 58.72 153 GLY A CA 1
ATOM 1170 C C . GLY A 1 153 ? -5.696 2.597 -16.575 1.00 58.72 153 GLY A C 1
ATOM 1171 O O . GLY A 1 153 ? -5.248 3.351 -17.438 1.00 58.72 153 GLY A O 1
ATOM 1172 N N . VAL A 1 154 ? -4.934 1.712 -15.920 1.00 57.47 154 VAL A N 1
ATOM 1173 C CA . VAL A 1 154 ? -3.482 1.568 -16.146 1.00 57.47 154 VAL A CA 1
ATOM 1174 C C . VAL A 1 154 ? -3.181 1.201 -17.611 1.00 57.47 154 VAL A C 1
ATOM 1176 O O . VAL A 1 154 ? -2.213 1.688 -18.189 1.00 57.47 154 VAL A O 1
ATOM 1179 N N . LEU A 1 155 ? -4.049 0.411 -18.258 1.00 48.94 155 LEU A N 1
ATOM 1180 C CA . LEU A 1 155 ? -3.934 0.058 -19.682 1.00 48.94 155 LEU A CA 1
ATOM 1181 C C . LEU A 1 155 ? -4.374 1.196 -20.624 1.00 48.94 155 LEU A C 1
ATOM 1183 O O . LEU A 1 155 ? -3.796 1.373 -21.697 1.00 48.94 155 LEU A O 1
ATOM 1187 N N . GLY A 1 156 ? -5.383 1.980 -20.235 1.00 48.34 156 GLY A N 1
ATOM 1188 C CA . GLY A 1 156 ? -5.864 3.130 -21.008 1.00 48.34 156 GLY A CA 1
ATOM 1189 C C . GLY A 1 156 ? -4.843 4.269 -21.089 1.00 48.34 156 GLY A C 1
ATOM 1190 O O . GLY A 1 156 ? -4.662 4.856 -22.156 1.00 48.34 156 GLY A O 1
ATOM 1191 N N . ALA A 1 157 ? -4.121 4.530 -19.994 1.00 49.19 157 ALA A N 1
ATOM 1192 C CA . ALA A 1 157 ? -3.067 5.544 -19.938 1.00 49.19 157 ALA A CA 1
ATOM 1193 C C . ALA A 1 157 ? -1.884 5.222 -20.873 1.00 49.19 157 ALA A C 1
ATOM 1195 O O . ALA A 1 157 ? -1.359 6.112 -21.542 1.00 49.19 157 ALA A O 1
ATOM 1196 N N . VAL A 1 158 ? -1.516 3.944 -21.010 1.00 46.84 158 VAL A N 1
ATOM 1197 C CA . VAL A 1 158 ? -0.428 3.495 -21.902 1.00 46.84 158 VAL A CA 1
ATOM 1198 C C . VAL A 1 158 ? -0.774 3.721 -23.376 1.00 46.84 158 VAL A C 1
ATOM 1200 O O . VAL A 1 158 ? 0.071 4.189 -24.140 1.00 46.84 158 VAL A O 1
ATOM 1203 N N . ASN A 1 159 ? -2.028 3.479 -23.775 1.00 38.47 159 ASN A N 1
ATOM 1204 C CA . ASN A 1 159 ? -2.487 3.762 -25.140 1.00 38.47 159 ASN A CA 1
ATOM 1205 C C . ASN A 1 159 ? -2.537 5.273 -25.447 1.00 38.47 159 ASN A C 1
ATOM 1207 O O . ASN A 1 159 ? -2.277 5.673 -26.581 1.00 38.47 159 ASN A O 1
ATOM 1211 N N . GLY A 1 160 ? -2.799 6.125 -24.449 1.00 38.47 160 GLY A N 1
ATOM 1212 C CA . GLY A 1 160 ? -2.749 7.587 -24.603 1.00 38.47 160 GLY A CA 1
ATOM 1213 C C . GLY A 1 160 ? -1.327 8.155 -24.743 1.00 38.47 160 GLY A C 1
ATOM 1214 O O . GLY A 1 160 ? -1.098 9.092 -25.513 1.00 38.47 160 GLY A O 1
ATOM 1215 N N . VAL A 1 161 ? -0.348 7.561 -24.052 1.00 42.75 161 VAL A N 1
ATOM 1216 C CA . VAL A 1 161 ? 1.069 7.972 -24.123 1.00 42.75 161 VAL A CA 1
ATOM 1217 C C . VAL A 1 161 ? 1.746 7.476 -25.411 1.00 42.75 161 VAL A C 1
ATOM 1219 O O . VAL A 1 161 ? 2.582 8.179 -25.973 1.00 42.75 161 VAL A O 1
ATOM 1222 N N . LEU A 1 162 ? 1.343 6.321 -25.955 1.00 38.78 162 LEU A N 1
ATOM 1223 C CA . LEU A 1 162 ? 1.779 5.869 -27.288 1.00 38.78 162 LEU A CA 1
ATOM 1224 C C . LEU A 1 162 ? 1.111 6.650 -28.436 1.00 38.78 162 LEU A C 1
ATOM 1226 O O . LEU A 1 162 ? 1.746 6.880 -29.464 1.00 38.78 162 LEU A O 1
ATOM 1230 N N . GLY A 1 163 ? -0.129 7.120 -28.256 1.00 30.77 163 GLY A N 1
ATOM 1231 C CA . GLY A 1 163 ? -0.836 7.935 -29.255 1.00 30.77 163 GLY A CA 1
ATOM 1232 C C . GLY A 1 163 ? -0.282 9.356 -29.432 1.00 30.77 163 GLY A C 1
ATOM 1233 O O . GLY A 1 163 ? -0.451 9.960 -30.489 1.00 30.77 163 GLY A O 1
ATOM 1234 N N . SER A 1 164 ? 0.426 9.894 -28.436 1.00 36.78 164 SER A N 1
ATOM 1235 C CA . SER A 1 164 ? 0.959 11.265 -28.473 1.00 36.78 164 SER A CA 1
ATOM 1236 C C . SER A 1 164 ? 2.336 11.389 -29.140 1.00 36.78 164 SER A C 1
ATOM 1238 O O . SER A 1 164 ? 2.712 12.490 -29.535 1.00 36.78 164 SER A O 1
ATOM 1240 N N . VAL A 1 165 ? 3.051 10.282 -29.380 1.00 41.09 165 VAL A N 1
ATOM 1241 C CA . VAL A 1 165 ? 4.298 10.291 -30.179 1.00 41.09 165 VAL A CA 1
ATOM 1242 C C . VAL A 1 165 ? 4.011 10.177 -31.687 1.00 41.09 165 VAL A C 1
ATOM 1244 O O . VAL A 1 165 ? 4.820 10.605 -32.504 1.00 41.09 165 VAL A O 1
ATOM 1247 N N . GLY A 1 166 ? 2.825 9.695 -32.077 1.00 29.89 166 GLY A N 1
ATOM 1248 C CA . GLY A 1 166 ? 2.395 9.639 -33.481 1.00 29.89 166 GLY A CA 1
ATOM 1249 C C . GLY A 1 166 ? 1.878 10.966 -34.057 1.00 29.89 166 GLY A C 1
ATOM 1250 O O . GLY A 1 166 ? 1.842 11.120 -35.273 1.00 29.89 166 GLY A O 1
ATOM 1251 N N . SER A 1 167 ? 1.499 11.938 -33.217 1.00 32.38 167 SER A N 1
ATOM 1252 C CA . SER A 1 167 ? 0.833 13.171 -33.683 1.00 32.38 167 SER A CA 1
ATOM 1253 C C . SER A 1 167 ? 1.794 14.326 -34.016 1.00 32.38 167 SER A C 1
ATOM 1255 O O . SER A 1 167 ? 1.431 15.246 -34.746 1.00 32.38 167 SER A O 1
ATOM 1257 N N . ILE A 1 168 ? 3.051 14.281 -33.555 1.00 39.75 168 ILE A N 1
ATOM 1258 C CA . ILE A 1 168 ? 4.024 15.368 -33.804 1.00 39.75 168 ILE A CA 1
ATOM 1259 C C . ILE A 1 168 ? 4.698 15.245 -35.189 1.00 39.75 168 ILE A C 1
ATOM 1261 O O . ILE A 1 168 ? 5.223 16.225 -35.705 1.00 39.75 168 ILE A O 1
ATOM 1265 N N . LEU A 1 169 ? 4.616 14.087 -35.857 1.00 38.03 169 LEU A N 1
ATOM 1266 C CA . LEU A 1 169 ? 5.142 13.898 -37.222 1.00 38.03 169 LEU A CA 1
ATOM 1267 C C . LEU A 1 169 ? 4.107 14.146 -38.339 1.00 38.03 169 LEU A C 1
ATOM 1269 O O . LEU A 1 169 ? 4.452 14.047 -39.511 1.00 38.03 169 LEU A O 1
ATOM 1273 N N . GLY A 1 170 ? 2.861 14.497 -38.000 1.00 29.52 170 GLY A N 1
ATOM 1274 C CA . GLY A 1 170 ? 1.781 14.732 -38.971 1.00 29.52 170 GLY A CA 1
ATOM 1275 C C . GLY A 1 170 ? 1.526 16.194 -39.361 1.00 29.52 170 GLY A C 1
ATOM 1276 O O . GLY A 1 170 ? 0.606 16.439 -40.129 1.00 29.52 170 GLY A O 1
ATOM 1277 N N . HIS A 1 171 ? 2.285 17.163 -38.833 1.00 33.91 171 HIS A N 1
ATOM 1278 C CA . HIS A 1 171 ? 2.094 18.605 -39.096 1.00 33.91 171 HIS A CA 1
ATOM 1279 C C . HIS A 1 171 ? 3.321 19.282 -39.738 1.00 33.91 171 HIS A C 1
ATOM 1281 O O . HIS A 1 171 ? 3.599 20.454 -39.498 1.00 33.91 171 HIS A O 1
ATOM 1287 N N . LEU A 1 172 ? 4.055 18.541 -40.570 1.00 33.47 172 LEU A N 1
ATOM 1288 C CA . LEU A 1 172 ? 5.032 19.089 -41.519 1.00 33.47 172 LEU A CA 1
ATOM 1289 C C . LEU A 1 172 ? 4.826 18.438 -42.895 1.00 33.47 172 LEU A C 1
ATOM 1291 O O . LEU A 1 172 ? 5.690 17.719 -43.390 1.00 33.47 172 LEU A O 1
ATOM 1295 N N . LEU A 1 173 ? 3.655 18.681 -43.483 1.00 36.69 173 LEU A N 1
ATOM 1296 C CA . LEU A 1 173 ? 3.431 18.713 -44.930 1.00 36.69 173 LEU A CA 1
ATOM 1297 C C . LEU A 1 173 ? 2.497 19.882 -45.241 1.00 36.69 173 LEU A C 1
ATOM 1299 O O . LEU A 1 173 ? 1.489 20.019 -44.512 1.00 36.69 173 LEU A O 1
#